Protein AF-A0A0C9R1G1-F1 (afdb_monomer_lite)

Sequence (131 aa):
MGHSMGGAIGFLYAASYPKDVEVLICLDIAGPLVRDDFRCVEMAGDQIDKCLAYEKSDATNRPTYDYDSMIDIVEDAYKGSITRAGAEILLKRGSQPSPIPGQYYFTRDPRLKVSYLGNFNGELLKAFAEK

Organism: NCBI:txid64838

Structure (mmCIF, N/CA/C/O backbone):
data_AF-A0A0C9R1G1-F1
#
_entry.id   AF-A0A0C9R1G1-F1
#
loop_
_atom_site.group_PDB
_atom_site.id
_atom_site.type_symbol
_atom_site.label_atom_id
_atom_site.label_alt_id
_atom_site.label_comp_id
_atom_site.label_asym_id
_atom_site.label_entity_id
_atom_site.label_seq_id
_atom_site.pdbx_PDB_ins_code
_atom_site.Cartn_x
_atom_site.Cartn_y
_atom_site.Cartn_z
_atom_site.occupancy
_atom_site.B_iso_or_equiv
_atom_site.auth_seq_id
_atom_site.auth_comp_id
_atom_site.auth_asym_id
_atom_site.auth_atom_id
_atom_site.pdbx_PDB_model_num
ATOM 1 N N . MET A 1 1 ? -11.170 -12.760 8.455 1.00 89.75 1 MET A N 1
ATOM 2 C CA . MET A 1 1 ? -9.873 -13.175 9.042 1.00 89.75 1 MET A CA 1
ATOM 3 C C . MET A 1 1 ? -8.785 -12.277 8.482 1.00 89.75 1 MET A C 1
ATOM 5 O O . MET A 1 1 ? -8.805 -12.029 7.284 1.00 89.75 1 MET A O 1
ATOM 9 N N . GLY A 1 2 ? -7.866 -11.793 9.316 1.00 90.44 2 GLY A N 1
ATOM 10 C CA . GLY A 1 2 ? -6.757 -10.940 8.893 1.00 90.44 2 GLY A CA 1
ATOM 11 C C . GLY A 1 2 ? -5.467 -11.269 9.642 1.00 90.44 2 GLY A C 1
ATOM 12 O O . GLY A 1 2 ? -5.490 -11.477 10.851 1.00 90.44 2 GLY A O 1
ATOM 13 N N . HIS A 1 3 ? -4.347 -11.318 8.923 1.00 90.88 3 HIS A N 1
ATOM 14 C CA . HIS A 1 3 ? -3.010 -11.494 9.494 1.00 90.88 3 HIS A CA 1
ATOM 15 C C . HIS A 1 3 ? -2.258 -10.162 9.500 1.00 90.88 3 HIS A C 1
ATOM 17 O O . HIS A 1 3 ? -2.325 -9.429 8.507 1.00 90.88 3 HIS A O 1
ATOM 23 N N . SER A 1 4 ? -1.525 -9.860 10.575 1.00 87.06 4 SER A N 1
ATOM 24 C CA . SER A 1 4 ? -0.717 -8.640 10.696 1.00 87.06 4 SER A CA 1
ATOM 25 C C . SER A 1 4 ? -1.546 -7.382 10.358 1.00 87.06 4 SER A C 1
ATOM 27 O O . SER A 1 4 ? -2.612 -7.169 10.942 1.00 87.06 4 SER A O 1
ATOM 29 N N . MET A 1 5 ? -1.132 -6.575 9.372 1.00 84.56 5 MET A N 1
ATOM 30 C CA . MET A 1 5 ? -1.881 -5.398 8.904 1.00 84.56 5 MET A CA 1
ATOM 31 C C . MET A 1 5 ? -3.315 -5.729 8.457 1.00 84.56 5 MET A C 1
ATOM 33 O O . MET A 1 5 ? -4.223 -4.923 8.652 1.00 84.56 5 MET A O 1
ATOM 37 N N . GLY A 1 6 ? -3.551 -6.927 7.915 1.00 85.75 6 GLY A N 1
ATOM 38 C CA . GLY A 1 6 ? -4.893 -7.379 7.548 1.00 85.75 6 GLY A CA 1
ATOM 39 C C . GLY A 1 6 ? -5.832 -7.503 8.751 1.00 85.75 6 GLY A C 1
ATOM 40 O O . GLY A 1 6 ? -7.032 -7.295 8.604 1.00 85.75 6 GLY A O 1
ATOM 41 N N . GLY A 1 7 ? -5.302 -7.792 9.945 1.00 88.75 7 GLY A N 1
ATOM 42 C CA . GLY A 1 7 ? -6.079 -7.775 11.187 1.00 88.75 7 GLY A CA 1
ATOM 43 C C . GLY A 1 7 ? -6.511 -6.359 11.571 1.00 88.75 7 GLY A C 1
ATOM 44 O O . GLY A 1 7 ? -7.672 -6.147 11.906 1.00 88.75 7 GLY A O 1
ATOM 45 N N . ALA A 1 8 ? -5.613 -5.375 11.444 1.00 84.88 8 ALA A N 1
ATOM 46 C CA . ALA A 1 8 ? -5.916 -3.973 11.741 1.00 84.88 8 ALA A CA 1
ATOM 47 C C . ALA A 1 8 ? -6.965 -3.393 10.775 1.00 84.88 8 ALA A C 1
ATOM 49 O O . ALA A 1 8 ? -7.902 -2.725 11.204 1.00 84.88 8 ALA A O 1
ATOM 50 N N . ILE A 1 9 ? -6.850 -3.702 9.478 1.00 86.25 9 ILE A N 1
ATOM 51 C CA . ILE A 1 9 ? -7.854 -3.323 8.471 1.00 86.25 9 ILE A CA 1
ATOM 52 C C . ILE A 1 9 ? -9.195 -4.004 8.770 1.00 86.25 9 ILE A C 1
ATOM 54 O O . ILE A 1 9 ? -10.239 -3.357 8.731 1.00 86.25 9 ILE A O 1
ATOM 58 N N . GLY A 1 10 ? -9.169 -5.298 9.109 1.00 90.38 10 GLY A N 1
ATOM 59 C CA . GLY A 1 10 ? -10.366 -6.046 9.485 1.00 90.38 10 GLY A CA 1
ATOM 60 C C . GLY A 1 10 ? -11.068 -5.469 10.715 1.00 90.38 10 GLY A C 1
ATOM 61 O O . GLY A 1 10 ? -12.291 -5.382 10.717 1.00 90.38 10 GLY A O 1
ATOM 62 N N . PHE A 1 11 ? -10.306 -5.027 11.721 1.00 89.25 11 PHE A N 1
ATOM 63 C CA . PHE A 1 11 ? -10.838 -4.369 12.918 1.00 89.25 11 PHE A CA 1
ATOM 64 C C . PHE A 1 11 ? -11.589 -3.087 12.555 1.00 89.25 11 PHE A C 1
ATOM 66 O O . PHE A 1 11 ? -12.753 -2.939 12.917 1.00 89.25 11 PHE A O 1
ATOM 73 N N . LEU A 1 12 ? -10.958 -2.201 11.778 1.00 88.19 12 LEU A N 1
ATOM 74 C CA . LEU A 1 12 ? -11.576 -0.943 11.354 1.00 88.19 12 LEU A CA 1
ATOM 75 C C . LEU A 1 12 ? -12.852 -1.179 10.541 1.00 88.19 12 LEU A C 1
ATOM 77 O O . LEU A 1 12 ? -13.851 -0.489 10.744 1.00 88.19 12 LEU A O 1
ATOM 81 N N . TYR A 1 13 ? -12.836 -2.163 9.640 1.00 91.06 13 TYR A N 1
ATOM 82 C CA . TYR A 1 13 ? -14.016 -2.531 8.866 1.00 91.06 13 TYR A CA 1
ATOM 83 C C . TYR A 1 13 ? -15.144 -3.056 9.765 1.00 91.06 13 TYR A C 1
ATOM 85 O O . TYR A 1 13 ? -16.259 -2.550 9.681 1.00 91.06 13 TYR A O 1
ATOM 93 N N . ALA A 1 14 ? -14.857 -4.002 10.665 1.00 92.88 14 ALA A N 1
ATOM 94 C CA . ALA A 1 14 ? -15.851 -4.570 11.577 1.00 92.88 14 ALA A CA 1
ATOM 95 C C . ALA A 1 14 ? -16.462 -3.511 12.511 1.00 92.88 14 ALA A C 1
ATOM 97 O O . ALA A 1 14 ? -17.677 -3.466 12.672 1.00 92.88 14 ALA A O 1
ATOM 98 N N . ALA A 1 15 ? -15.642 -2.607 13.056 1.00 90.62 15 ALA A N 1
ATOM 99 C CA . ALA A 1 15 ? -16.110 -1.505 13.898 1.00 90.62 15 ALA A CA 1
ATOM 100 C C . ALA A 1 15 ? -16.949 -0.470 13.116 1.00 90.62 15 ALA A C 1
ATOM 102 O O . ALA A 1 15 ? -17.865 0.162 13.653 1.00 90.62 15 ALA A O 1
ATOM 103 N N . SER A 1 16 ? -16.658 -0.287 11.824 1.00 91.00 16 SER A N 1
ATOM 104 C CA . SER A 1 16 ? -17.414 0.625 10.955 1.00 91.00 16 SER A CA 1
ATOM 105 C C . SER A 1 16 ? -18.743 0.021 10.494 1.00 91.00 16 SER A C 1
ATOM 107 O O . SER A 1 16 ? -19.744 0.735 10.423 1.00 91.00 16 SER A O 1
ATOM 109 N N . TYR A 1 17 ? -18.761 -1.288 10.236 1.00 94.44 17 TYR A N 1
ATOM 110 C CA . TYR A 1 17 ? -19.893 -2.042 9.695 1.00 94.44 17 TYR A CA 1
ATOM 111 C C . TYR A 1 17 ? -20.222 -3.263 10.575 1.00 94.44 17 TYR A C 1
ATOM 113 O O . TYR A 1 17 ? -20.115 -4.405 10.127 1.00 94.44 17 TYR A O 1
ATOM 121 N N . PRO A 1 18 ? -20.668 -3.059 11.829 1.00 92.94 18 PRO A N 1
ATOM 122 C CA . PRO A 1 18 ? -20.842 -4.148 12.800 1.00 92.94 18 PRO A CA 1
ATOM 123 C C . PRO A 1 18 ? -21.937 -5.156 12.425 1.00 92.94 18 PRO A C 1
ATOM 125 O O . PRO A 1 18 ? -22.017 -6.229 13.008 1.00 92.94 18 PRO A O 1
ATOM 128 N N . LYS A 1 19 ? -22.797 -4.827 11.454 1.00 96.31 19 LYS A N 1
ATOM 129 C CA . LYS A 1 19 ? -23.831 -5.739 10.942 1.00 96.31 19 LYS A CA 1
ATOM 130 C C . LYS A 1 19 ? -23.315 -6.682 9.853 1.00 96.31 19 LYS A C 1
ATOM 132 O O . LYS A 1 19 ? -23.960 -7.690 9.588 1.00 96.31 19 LYS A O 1
ATOM 137 N N . ASP A 1 20 ? -22.175 -6.357 9.249 1.00 96.94 20 ASP A N 1
ATOM 138 C CA . ASP A 1 20 ? -21.609 -7.103 8.122 1.00 96.94 20 ASP A CA 1
ATOM 139 C C . ASP A 1 20 ? -20.599 -8.160 8.598 1.00 96.94 20 ASP A C 1
ATOM 141 O O . ASP A 1 20 ? -20.195 -9.034 7.830 1.00 96.94 20 ASP A O 1
ATOM 145 N N . VAL A 1 21 ? -20.174 -8.089 9.866 1.00 95.88 21 VAL A N 1
ATOM 146 C CA . VAL A 1 21 ? -19.130 -8.943 10.441 1.00 95.88 21 VAL A CA 1
ATOM 147 C C . VAL A 1 21 ? -19.634 -9.619 11.711 1.00 95.88 21 VAL A C 1
ATOM 149 O O . VAL A 1 21 ? -19.778 -8.981 12.745 1.00 95.88 21 VAL A O 1
ATOM 152 N N . GLU A 1 22 ? -19.833 -10.934 11.648 1.00 96.06 22 GLU A N 1
ATOM 153 C CA . GLU A 1 22 ? -20.183 -11.749 12.820 1.00 96.06 22 GLU A CA 1
ATOM 154 C C . GLU A 1 22 ? -18.958 -12.025 13.707 1.00 96.06 22 GLU A C 1
ATOM 156 O O . GLU A 1 22 ? -19.018 -11.906 14.928 1.00 96.06 22 GLU A O 1
ATOM 161 N N . VAL A 1 23 ? -17.822 -12.378 13.090 1.00 94.62 23 VAL A N 1
ATOM 162 C CA . VAL A 1 23 ? -16.572 -12.701 13.792 1.00 94.62 23 VAL A CA 1
ATOM 163 C C . VAL A 1 23 ? -15.366 -12.192 13.005 1.00 94.62 23 VAL A C 1
ATOM 165 O O . VAL A 1 23 ? -15.200 -12.483 11.817 1.00 94.62 23 VAL A O 1
ATOM 168 N N . LEU A 1 24 ? -14.456 -11.501 13.694 1.00 92.69 24 LEU A N 1
ATOM 169 C CA . LEU A 1 24 ? -13.137 -11.148 13.177 1.00 92.69 24 LEU A CA 1
ATOM 170 C C . LEU A 1 24 ? -12.051 -11.988 13.859 1.00 92.69 24 LEU A C 1
ATOM 172 O O . LEU A 1 24 ? -11.816 -11.875 15.056 1.00 92.69 24 LEU A O 1
ATOM 176 N N . ILE A 1 25 ? -11.341 -12.795 13.069 1.00 94.69 25 ILE A N 1
ATOM 177 C CA . ILE A 1 25 ? -10.162 -13.546 13.523 1.00 94.69 25 ILE A CA 1
ATOM 178 C C . ILE A 1 25 ? -8.902 -12.776 13.128 1.00 94.69 25 ILE A C 1
ATOM 180 O O . ILE A 1 25 ? -8.652 -12.597 11.930 1.00 94.69 25 ILE A O 1
ATOM 184 N N . CYS A 1 26 ? -8.113 -12.368 14.121 1.00 92.00 26 CYS A N 1
ATOM 185 C CA . CYS A 1 26 ? -6.827 -11.699 13.939 1.00 92.00 26 CYS A CA 1
ATOM 186 C C . CYS A 1 26 ? -5.674 -12.652 14.262 1.00 92.00 26 CYS A C 1
ATOM 188 O O . CYS A 1 26 ? -5.630 -13.232 15.344 1.00 92.00 26 CYS A O 1
ATOM 190 N N . LEU A 1 27 ? -4.735 -12.794 13.330 1.00 92.50 27 LEU A N 1
ATOM 191 C CA . LEU A 1 27 ? -3.541 -13.622 13.486 1.00 92.50 27 LEU A CA 1
ATOM 192 C C . LEU A 1 27 ? -2.311 -12.718 13.570 1.00 92.50 27 LEU A C 1
ATOM 194 O O . LEU A 1 27 ? -2.074 -11.932 12.652 1.00 92.50 27 LEU A O 1
ATOM 198 N N . ASP A 1 28 ? -1.553 -12.843 14.658 1.00 88.81 28 ASP A N 1
ATOM 199 C CA . ASP A 1 28 ? -0.283 -12.136 14.882 1.00 88.81 28 ASP A CA 1
ATOM 200 C C . ASP A 1 28 ? -0.350 -10.626 14.574 1.00 88.81 28 ASP A C 1
ATOM 202 O O . ASP A 1 28 ? 0.375 -10.065 13.748 1.00 88.81 28 ASP A O 1
ATOM 206 N N . ILE A 1 29 ? -1.322 -9.959 15.199 1.00 80.56 29 ILE A N 1
ATOM 207 C CA . ILE A 1 29 ? -1.469 -8.508 15.125 1.00 80.56 29 ILE A CA 1
ATOM 208 C C . ILE A 1 29 ? -0.671 -7.865 16.264 1.00 80.56 29 ILE A C 1
ATOM 210 O O . ILE A 1 29 ? -1.033 -7.983 17.430 1.00 80.56 29 ILE A O 1
ATOM 214 N N . ALA A 1 30 ? 0.387 -7.127 15.920 1.00 67.06 30 ALA A N 1
ATOM 215 C CA . ALA A 1 30 ? 1.169 -6.345 16.889 1.00 67.06 30 ALA A CA 1
ATOM 216 C C . ALA A 1 30 ? 0.369 -5.180 17.511 1.00 67.06 30 ALA A C 1
ATOM 218 O O . ALA A 1 30 ? 0.765 -4.607 18.522 1.00 67.06 30 ALA A O 1
ATOM 219 N N . GLY A 1 31 ? -0.757 -4.829 16.893 1.00 68.00 31 GLY A N 1
ATOM 220 C CA . GLY A 1 31 ? -1.674 -3.786 17.312 1.00 68.00 31 GLY A CA 1
ATOM 221 C C . GLY A 1 31 ? -2.201 -2.998 16.111 1.00 68.00 31 GLY A C 1
ATOM 222 O O . GLY A 1 31 ? -1.709 -3.147 14.988 1.00 68.00 31 GLY A O 1
ATOM 223 N N . PRO A 1 32 ? -3.220 -2.164 16.324 1.00 66.19 32 PRO A N 1
ATOM 224 C CA . PRO A 1 32 ? -3.670 -1.210 15.325 1.00 66.19 32 PRO A CA 1
ATOM 225 C C . PRO A 1 32 ? -2.546 -0.228 14.957 1.00 66.19 32 PRO A C 1
ATOM 227 O O . PRO A 1 32 ? -1.748 0.169 15.807 1.00 66.19 32 PRO A O 1
ATOM 230 N N . LEU A 1 33 ? -2.479 0.181 13.685 1.00 69.19 33 LEU A N 1
ATOM 231 C CA . LEU A 1 33 ? -1.505 1.168 13.212 1.00 69.19 33 LEU A CA 1
ATOM 232 C C . LEU A 1 33 ? -1.866 2.560 13.757 1.00 69.19 33 LEU A C 1
ATOM 234 O O . LEU A 1 33 ? -2.520 3.350 13.085 1.00 69.19 33 LEU A O 1
ATOM 238 N N . VAL A 1 34 ? -1.420 2.865 14.975 1.00 73.25 34 VAL A N 1
ATOM 239 C CA . VAL A 1 34 ? -1.454 4.229 15.508 1.00 73.25 34 VAL A CA 1
ATOM 240 C C . VAL A 1 34 ? -0.266 4.994 14.935 1.00 73.25 34 VAL A C 1
ATOM 242 O O . VAL A 1 34 ? 0.854 4.472 14.823 1.00 73.25 34 VAL A O 1
ATOM 245 N N . ARG A 1 35 ? -0.513 6.228 14.508 1.00 71.00 35 ARG A N 1
ATOM 246 C CA . ARG A 1 35 ? 0.525 7.133 14.022 1.00 71.00 35 ARG A CA 1
ATOM 247 C C . ARG A 1 35 ? 0.590 8.369 14.895 1.00 71.00 35 ARG A C 1
ATOM 249 O O . ARG A 1 35 ? -0.383 8.746 15.534 1.00 71.00 35 ARG A O 1
ATOM 256 N N . ASP A 1 36 ? 1.784 8.939 14.918 1.00 78.12 36 ASP A N 1
ATOM 257 C CA . ASP A 1 36 ? 2.065 10.202 15.574 1.00 78.12 36 ASP A CA 1
ATOM 258 C C . ASP A 1 36 ? 1.340 11.345 14.849 1.00 78.12 36 ASP A C 1
ATOM 260 O O . ASP A 1 36 ? 1.367 11.423 13.613 1.00 78.12 36 ASP A O 1
ATOM 264 N N . ASP A 1 37 ? 0.689 12.210 15.625 1.00 78.62 37 ASP A N 1
ATOM 265 C CA . ASP A 1 37 ? -0.153 13.291 15.111 1.00 78.62 37 ASP A CA 1
ATOM 266 C C . ASP A 1 37 ? 0.661 14.278 14.265 1.00 78.62 37 ASP A C 1
ATOM 268 O O . ASP A 1 37 ? 0.209 14.694 13.196 1.00 78.62 37 ASP A O 1
ATOM 272 N N . PHE A 1 38 ? 1.893 14.595 14.683 1.00 81.69 38 PHE A N 1
ATOM 273 C CA . PHE A 1 38 ? 2.761 15.518 13.949 1.00 81.69 38 PHE A CA 1
ATOM 274 C C . PHE A 1 38 ? 3.107 14.981 12.564 1.00 81.69 38 PHE A C 1
ATOM 276 O O . PHE A 1 38 ? 2.966 15.704 11.577 1.00 81.69 38 PHE A O 1
ATOM 283 N N . ARG A 1 39 ? 3.486 13.702 12.461 1.00 76.81 39 ARG A N 1
ATOM 284 C CA . ARG A 1 39 ? 3.746 13.072 11.157 1.00 76.81 39 ARG A CA 1
ATOM 285 C C . ARG A 1 39 ? 2.518 13.039 10.258 1.00 76.81 39 ARG A C 1
ATOM 287 O O . ARG A 1 39 ? 2.650 13.204 9.048 1.00 76.81 39 ARG A O 1
ATOM 294 N N . CYS A 1 40 ? 1.330 12.816 10.819 1.00 77.44 40 CYS A N 1
ATOM 295 C CA . CYS A 1 40 ? 0.100 12.815 10.027 1.00 77.44 40 CYS A CA 1
ATOM 296 C C . CYS A 1 40 ? -0.162 14.194 9.412 1.00 77.44 40 CYS A C 1
ATOM 298 O O . CYS A 1 40 ? -0.457 14.279 8.221 1.00 77.44 40 CYS A O 1
ATOM 300 N N . VAL A 1 41 ? -0.002 15.263 10.197 1.00 83.12 41 VAL A N 1
ATOM 301 C CA . VAL A 1 41 ? -0.179 16.646 9.727 1.00 83.12 41 VAL A CA 1
ATOM 302 C C . VAL A 1 41 ? 0.891 17.029 8.703 1.00 83.12 41 VAL A C 1
ATOM 304 O O . VAL A 1 41 ? 0.558 17.594 7.664 1.00 83.12 41 VAL A O 1
ATOM 307 N N . GLU A 1 42 ? 2.155 16.683 8.953 1.00 85.69 42 GLU A N 1
ATOM 308 C CA . GLU A 1 42 ? 3.273 16.962 8.042 1.00 85.69 42 GLU A CA 1
ATOM 309 C C . GLU A 1 42 ? 3.075 16.296 6.673 1.00 85.69 42 GLU A C 1
ATOM 311 O O . GLU A 1 42 ? 3.278 16.919 5.631 1.00 85.69 42 GLU A O 1
ATOM 316 N N . MET A 1 43 ? 2.639 15.033 6.661 1.00 83.94 43 MET A N 1
ATOM 317 C CA . MET A 1 43 ? 2.467 14.276 5.423 1.00 83.94 43 MET A CA 1
ATOM 318 C C . MET A 1 43 ? 1.164 14.609 4.686 1.00 83.94 43 MET A C 1
ATOM 320 O O . MET A 1 43 ? 1.067 14.318 3.497 1.00 83.94 43 MET A O 1
ATOM 324 N N . ALA A 1 44 ? 0.161 15.198 5.345 1.00 84.75 44 ALA A N 1
ATOM 325 C CA . ALA A 1 44 ? -1.180 15.357 4.780 1.00 84.75 44 ALA A CA 1
ATOM 326 C C . ALA A 1 44 ? -1.179 16.054 3.409 1.00 84.75 44 ALA A C 1
ATOM 328 O O . ALA A 1 44 ? -1.773 15.532 2.468 1.00 84.75 44 ALA A O 1
ATOM 329 N N . GLY A 1 45 ? -0.472 17.182 3.272 1.00 88.38 45 GLY A N 1
ATOM 330 C CA . GLY A 1 45 ? -0.408 17.938 2.014 1.00 88.38 45 GLY A CA 1
ATOM 331 C C . GLY A 1 45 ? 0.156 17.114 0.851 1.00 88.38 45 GLY A C 1
ATOM 332 O O . GLY A 1 45 ? -0.509 16.948 -0.168 1.00 88.38 45 GLY A O 1
ATOM 333 N N . ASP A 1 46 ? 1.327 16.501 1.047 1.00 88.62 46 ASP A N 1
ATOM 334 C CA . ASP A 1 46 ? 1.978 15.636 0.048 1.00 88.62 46 ASP A CA 1
ATOM 335 C C . ASP A 1 46 ? 1.085 14.457 -0.373 1.00 88.62 46 ASP A C 1
ATOM 337 O O . ASP A 1 46 ? 1.080 14.033 -1.529 1.00 88.62 46 ASP A O 1
ATOM 341 N N . GLN A 1 47 ? 0.297 13.922 0.558 1.00 87.56 47 GLN A N 1
ATOM 342 C CA . GLN A 1 47 ? -0.576 12.784 0.291 1.00 87.56 47 GLN A CA 1
ATOM 343 C C . GLN A 1 47 ? -1.823 13.191 -0.484 1.00 87.56 47 GLN A C 1
ATOM 345 O O . GLN A 1 47 ? -2.213 12.463 -1.395 1.00 87.56 47 GLN A O 1
ATOM 350 N N . ILE A 1 48 ? -2.403 14.357 -0.181 1.00 89.00 48 ILE A N 1
ATOM 351 C CA . ILE A 1 48 ? -3.477 14.955 -0.983 1.00 89.00 48 ILE A CA 1
ATOM 352 C C . ILE A 1 48 ? -2.976 15.198 -2.408 1.00 89.00 48 ILE A C 1
ATOM 354 O O . ILE A 1 48 ? -3.608 14.740 -3.360 1.00 89.00 48 ILE A O 1
ATOM 358 N N . ASP A 1 49 ? -1.816 15.837 -2.561 1.00 90.75 49 ASP A N 1
ATOM 359 C CA . ASP A 1 49 ? -1.239 16.142 -3.872 1.00 90.75 49 ASP A CA 1
ATOM 360 C C . ASP A 1 49 ? -0.979 14.869 -4.687 1.00 90.75 49 ASP A C 1
ATOM 362 O O . ASP A 1 49 ? -1.344 14.796 -5.863 1.00 90.75 49 ASP A O 1
ATOM 366 N N . LYS A 1 50 ? -0.430 13.819 -4.060 1.00 88.19 50 LYS A N 1
ATOM 367 C CA . LYS A 1 50 ? -0.256 12.500 -4.694 1.00 88.19 50 LYS A CA 1
ATOM 368 C C . LYS A 1 50 ? -1.584 11.868 -5.091 1.00 88.19 50 LYS A C 1
ATOM 370 O O . LYS A 1 50 ? -1.679 11.307 -6.181 1.00 88.19 50 LYS A O 1
ATOM 375 N N . CYS A 1 51 ? -2.600 11.953 -4.235 1.00 87.75 51 CYS A N 1
ATOM 376 C CA . CYS A 1 51 ? -3.931 11.432 -4.532 1.00 87.75 51 CYS A CA 1
ATOM 377 C C . CYS A 1 51 ? -4.513 12.112 -5.775 1.00 87.75 51 CYS A C 1
ATOM 379 O O . CYS A 1 51 ? -4.871 11.430 -6.733 1.00 87.75 51 CYS A O 1
ATOM 381 N N . LEU A 1 52 ? -4.489 13.446 -5.808 1.00 89.00 52 LEU A N 1
ATOM 382 C CA . LEU A 1 52 ? -4.970 14.242 -6.937 1.00 89.00 52 LEU A CA 1
ATOM 383 C C . LEU A 1 52 ? -4.162 13.990 -8.216 1.00 89.00 52 LEU A C 1
ATOM 385 O O . LEU A 1 52 ? -4.729 13.944 -9.309 1.00 89.00 52 LEU A O 1
ATOM 389 N N . ALA A 1 53 ? -2.844 13.822 -8.101 1.00 88.06 53 ALA A N 1
ATOM 390 C CA . ALA A 1 53 ? -1.986 13.505 -9.236 1.00 88.06 53 ALA A CA 1
ATOM 391 C C . ALA A 1 53 ? -2.342 12.142 -9.847 1.00 88.06 53 ALA A C 1
ATOM 393 O O . ALA A 1 53 ? -2.447 12.028 -11.069 1.00 88.06 53 ALA A O 1
ATOM 394 N N . TYR A 1 54 ? -2.570 11.118 -9.017 1.00 86.25 54 TYR A N 1
ATOM 395 C CA . TYR A 1 54 ? -2.924 9.788 -9.509 1.00 86.25 54 TYR A CA 1
ATOM 396 C C . TYR A 1 54 ? -4.376 9.673 -9.983 1.00 86.25 54 TYR A C 1
ATOM 398 O O . TYR A 1 54 ? -4.628 8.929 -10.928 1.00 86.25 54 TYR A O 1
ATOM 406 N N . GLU A 1 55 ? -5.320 10.421 -9.407 1.00 84.12 55 GLU A N 1
ATOM 407 C CA . GLU A 1 55 ? -6.695 10.503 -9.925 1.00 84.12 55 GLU A CA 1
ATOM 408 C C . GLU A 1 55 ? -6.750 11.080 -11.341 1.00 84.12 55 GLU A C 1
ATOM 410 O O . GLU A 1 55 ? -7.528 10.617 -12.171 1.00 84.12 55 GLU A O 1
ATOM 415 N N . LYS A 1 56 ? -5.903 12.073 -11.628 1.00 82.62 56 LYS A N 1
ATOM 416 C CA . LYS A 1 56 ? -5.803 12.693 -12.956 1.00 82.62 56 LYS A CA 1
ATOM 417 C C . LYS A 1 56 ? -4.942 11.890 -13.930 1.00 82.62 56 LYS A C 1
ATOM 419 O O . LYS A 1 56 ? -4.932 12.204 -15.119 1.00 82.62 56 LYS A O 1
ATOM 424 N N . SER A 1 57 ? -4.189 10.897 -13.450 1.00 76.19 57 SER A N 1
ATOM 425 C CA . SER A 1 57 ? -3.318 10.093 -14.305 1.00 76.19 57 SER A CA 1
ATOM 426 C C . SER A 1 57 ? -4.131 9.069 -15.094 1.00 76.19 57 SER A C 1
ATOM 428 O O . SER A 1 57 ? -4.783 8.197 -14.522 1.00 76.19 57 SER A O 1
ATOM 430 N N . ASP A 1 58 ? -4.087 9.171 -16.420 1.00 72.00 58 ASP A N 1
ATOM 431 C CA . ASP A 1 58 ? -4.655 8.153 -17.299 1.00 72.00 58 ASP A CA 1
ATOM 432 C C . ASP A 1 58 ? -3.756 6.902 -17.298 1.00 72.00 58 ASP A C 1
ATOM 434 O O . ASP A 1 58 ? -2.525 6.989 -17.240 1.00 72.00 58 ASP A O 1
ATOM 438 N N . ALA A 1 59 ? -4.366 5.720 -17.396 1.00 67.31 59 ALA A N 1
ATOM 439 C CA . ALA A 1 59 ? -3.668 4.439 -17.476 1.00 67.31 59 ALA A CA 1
ATOM 440 C C . ALA A 1 59 ? -2.730 4.350 -18.694 1.00 67.31 59 ALA A C 1
ATOM 442 O O . ALA A 1 59 ? -1.823 3.517 -18.706 1.00 67.31 59 ALA A O 1
ATOM 443 N N . THR A 1 60 ? -2.938 5.212 -19.689 1.00 67.44 60 THR A N 1
ATOM 444 C CA . THR A 1 60 ? -2.123 5.340 -20.901 1.00 67.44 60 THR A CA 1
ATOM 445 C C . THR A 1 60 ? -0.776 6.030 -20.663 1.00 67.44 60 THR A C 1
ATOM 447 O O . THR A 1 60 ? 0.167 5.761 -21.401 1.00 67.44 60 THR A O 1
ATOM 450 N N . ASN A 1 61 ? -0.638 6.855 -19.618 1.00 72.69 61 ASN A N 1
ATOM 451 C CA . ASN A 1 61 ? 0.571 7.643 -19.348 1.00 72.69 61 ASN A CA 1
ATOM 452 C C . ASN A 1 61 ? 1.442 7.031 -18.235 1.00 72.69 61 ASN A C 1
ATOM 454 O O . ASN A 1 61 ? 1.980 7.730 -17.371 1.00 72.69 61 ASN A O 1
ATOM 458 N N . ARG A 1 62 ? 1.535 5.697 -18.201 1.00 82.12 62 ARG A N 1
ATOM 459 C CA . ARG A 1 62 ? 2.379 4.997 -17.227 1.00 82.12 62 ARG A CA 1
ATOM 460 C C . ARG A 1 62 ? 3.846 5.094 -17.639 1.00 82.12 62 ARG A C 1
ATOM 462 O O . ARG A 1 62 ? 4.153 4.841 -18.802 1.00 82.12 62 ARG A O 1
ATOM 469 N N . PRO A 1 63 ? 4.757 5.385 -16.697 1.00 88.88 63 PRO A N 1
ATOM 470 C CA . PRO A 1 63 ? 6.174 5.364 -17.001 1.00 88.88 63 PRO A CA 1
ATOM 471 C C . PRO A 1 63 ? 6.607 3.939 -17.355 1.00 88.88 63 PRO A C 1
ATOM 473 O O . PRO A 1 63 ? 6.199 2.968 -16.704 1.00 88.88 63 PRO A O 1
ATOM 476 N N . THR A 1 64 ? 7.429 3.838 -18.392 1.00 93.88 64 THR A N 1
ATOM 477 C CA . THR A 1 64 ? 8.050 2.593 -18.833 1.00 93.88 64 THR A CA 1
ATOM 478 C C . THR A 1 64 ? 9.550 2.642 -18.576 1.00 93.88 64 THR A C 1
ATOM 480 O O . THR A 1 64 ? 10.144 3.719 -18.533 1.00 93.88 64 THR A O 1
ATOM 483 N N . TYR A 1 65 ? 10.147 1.472 -18.391 1.00 96.12 65 TYR A N 1
ATOM 484 C CA . TYR A 1 65 ? 11.558 1.305 -18.069 1.00 96.12 65 TYR A CA 1
ATOM 485 C C . TYR A 1 65 ? 12.120 0.104 -18.829 1.00 96.12 65 TYR A C 1
ATOM 487 O O . TYR A 1 65 ? 11.382 -0.837 -19.137 1.00 96.12 65 TYR A O 1
ATOM 495 N N . ASP A 1 66 ? 13.424 0.089 -19.094 1.00 97.19 66 ASP A N 1
ATOM 496 C CA . ASP A 1 66 ? 14.107 -1.167 -19.402 1.00 97.19 66 ASP A CA 1
ATOM 497 C C . ASP A 1 66 ? 14.105 -2.091 -18.167 1.00 97.19 66 ASP A C 1
ATOM 499 O O . ASP A 1 66 ? 13.857 -1.665 -17.033 1.00 97.19 66 ASP A O 1
ATOM 503 N N . TYR A 1 67 ? 14.328 -3.386 -18.388 1.00 95.88 67 TYR A N 1
ATOM 504 C CA . TYR A 1 67 ? 14.163 -4.385 -17.333 1.00 95.88 67 TYR A CA 1
ATOM 505 C C . TYR A 1 67 ? 15.193 -4.243 -16.201 1.00 95.88 67 TYR A C 1
ATOM 507 O O . TYR A 1 67 ? 14.833 -4.433 -15.040 1.00 95.88 67 TYR A O 1
ATOM 515 N N . ASP A 1 68 ? 16.436 -3.862 -16.511 1.00 96.94 68 ASP A N 1
ATOM 516 C CA . ASP A 1 68 ? 17.483 -3.671 -15.501 1.00 96.94 68 ASP A CA 1
ATOM 517 C C . ASP A 1 68 ? 17.168 -2.471 -14.604 1.00 96.94 68 ASP A C 1
ATOM 519 O O . ASP A 1 68 ? 17.219 -2.595 -13.379 1.00 96.94 68 ASP A O 1
ATOM 523 N N . SER A 1 69 ? 16.700 -1.363 -15.185 1.00 97.19 69 SER A N 1
ATOM 524 C CA . SER A 1 69 ? 16.201 -0.215 -14.422 1.00 97.19 69 SER A CA 1
ATOM 525 C C . SER A 1 69 ? 15.041 -0.589 -13.490 1.00 97.19 69 SER A C 1
ATOM 527 O O . SER A 1 69 ? 14.962 -0.097 -12.363 1.00 97.19 69 SER A O 1
ATOM 529 N N . MET A 1 70 ? 14.124 -1.473 -13.912 1.00 96.31 70 MET A N 1
ATOM 530 C CA . MET A 1 70 ? 13.053 -1.945 -13.021 1.00 96.31 70 MET A CA 1
ATOM 531 C C . MET A 1 70 ? 13.592 -2.744 -11.835 1.00 96.31 70 MET A C 1
ATOM 533 O O . MET A 1 70 ? 13.044 -2.623 -10.736 1.00 96.31 70 MET A O 1
ATOM 537 N N . ILE A 1 71 ? 14.624 -3.564 -12.050 1.00 96.94 71 ILE A N 1
ATOM 538 C CA . ILE A 1 71 ? 15.274 -4.333 -10.985 1.00 96.94 71 ILE A CA 1
ATOM 539 C C . ILE A 1 71 ? 15.881 -3.373 -9.965 1.00 96.94 71 ILE A C 1
ATOM 541 O O . ILE A 1 71 ? 15.585 -3.510 -8.779 1.00 96.94 71 ILE A O 1
ATOM 545 N N . ASP A 1 72 ? 16.629 -2.370 -10.424 1.00 96.75 72 ASP A N 1
ATOM 546 C CA . ASP A 1 72 ? 17.276 -1.382 -9.556 1.00 96.75 72 ASP A CA 1
ATOM 547 C C . ASP A 1 72 ? 16.245 -0.610 -8.717 1.00 96.75 72 ASP A C 1
ATOM 549 O O . ASP A 1 72 ? 16.407 -0.459 -7.506 1.00 96.75 72 ASP A O 1
ATOM 553 N N . ILE A 1 73 ? 15.123 -0.202 -9.328 1.00 95.56 73 ILE A N 1
ATOM 554 C CA . ILE A 1 73 ? 14.009 0.454 -8.620 1.00 95.56 73 ILE A CA 1
ATOM 555 C C . ILE A 1 73 ? 13.437 -0.446 -7.516 1.00 95.56 73 ILE A C 1
ATOM 557 O O . ILE A 1 73 ? 13.108 0.032 -6.428 1.00 95.56 73 ILE A O 1
ATOM 561 N N . VAL A 1 74 ? 13.250 -1.741 -7.791 1.00 95.00 74 VAL A N 1
ATOM 562 C CA . VAL A 1 74 ? 12.693 -2.683 -6.809 1.00 95.00 74 VAL A CA 1
ATOM 563 C C . VAL A 1 74 ? 13.702 -2.966 -5.700 1.00 95.00 74 VAL A C 1
ATOM 565 O O . VAL A 1 74 ? 13.324 -2.974 -4.534 1.00 95.00 74 VAL A O 1
ATOM 568 N N . GLU A 1 75 ? 14.973 -3.159 -6.028 1.00 95.31 75 GLU A N 1
ATOM 569 C CA . GLU A 1 75 ? 16.028 -3.400 -5.046 1.00 95.31 75 GLU A CA 1
ATOM 570 C C . GLU A 1 75 ? 16.189 -2.212 -4.081 1.00 95.31 75 GLU A C 1
ATOM 572 O O . GLU A 1 75 ? 16.159 -2.406 -2.859 1.00 95.31 75 GLU A O 1
ATOM 577 N N . ASP A 1 76 ? 16.235 -0.983 -4.610 1.00 94.88 76 ASP A N 1
ATOM 578 C CA . ASP A 1 76 ? 16.311 0.249 -3.812 1.00 94.88 76 ASP A CA 1
ATOM 579 C C . ASP A 1 76 ? 15.081 0.422 -2.906 1.00 94.88 76 ASP A C 1
ATOM 581 O O . ASP A 1 76 ? 15.203 0.673 -1.702 1.00 94.88 76 ASP A O 1
ATOM 585 N N . ALA A 1 77 ? 13.878 0.173 -3.438 1.00 91.19 77 ALA A N 1
ATOM 586 C CA . ALA A 1 77 ? 12.636 0.274 -2.670 1.00 91.19 77 ALA A CA 1
ATOM 587 C C . ALA A 1 77 ? 12.595 -0.674 -1.458 1.00 91.19 77 ALA A C 1
ATOM 589 O O . ALA A 1 77 ? 11.966 -0.359 -0.444 1.00 91.19 77 ALA A O 1
ATOM 590 N N . TYR A 1 78 ? 13.262 -1.825 -1.552 1.00 92.50 78 TYR A N 1
ATOM 591 C CA . TYR A 1 78 ? 13.346 -2.815 -0.481 1.00 92.50 78 TYR A CA 1
ATOM 592 C C . TYR A 1 78 ? 14.556 -2.608 0.443 1.00 92.50 78 TYR A C 1
ATOM 594 O O . TYR A 1 78 ? 14.695 -3.356 1.414 1.00 92.50 78 TYR A O 1
ATOM 602 N N . LYS A 1 79 ? 15.401 -1.593 0.205 1.00 92.12 79 LYS A N 1
ATOM 603 C CA . LYS A 1 79 ? 16.489 -1.156 1.103 1.00 92.12 79 LYS A CA 1
ATOM 604 C C . LYS A 1 79 ? 17.371 -2.307 1.609 1.00 92.12 79 LYS A C 1
ATOM 606 O O . LYS A 1 79 ? 17.647 -2.413 2.802 1.00 92.12 79 LYS A O 1
ATOM 611 N N . GLY A 1 80 ? 17.762 -3.206 0.704 1.00 92.81 80 GLY A N 1
ATOM 612 C CA . GLY A 1 80 ? 18.627 -4.354 1.007 1.00 92.81 80 GLY A CA 1
ATOM 613 C C . GLY A 1 80 ? 17.936 -5.559 1.657 1.00 92.81 80 GLY A C 1
ATOM 614 O O . GLY A 1 80 ? 18.604 -6.534 1.986 1.00 92.81 80 GLY A O 1
ATOM 615 N N . SER A 1 81 ? 16.608 -5.540 1.831 1.00 94.50 81 SER A N 1
ATOM 616 C CA . SER A 1 81 ? 15.856 -6.704 2.344 1.00 94.50 81 SER A CA 1
ATOM 617 C C . SER A 1 81 ? 15.640 -7.815 1.308 1.00 94.50 81 SER A C 1
ATOM 619 O O . SER A 1 81 ? 15.171 -8.900 1.651 1.00 94.50 81 SER A O 1
ATOM 621 N N . ILE A 1 82 ? 15.994 -7.564 0.047 1.00 96.31 82 ILE A N 1
ATOM 622 C CA . ILE A 1 82 ? 15.974 -8.541 -1.042 1.00 96.31 82 ILE A CA 1
ATOM 623 C C . ILE A 1 82 ? 17.284 -8.464 -1.823 1.00 96.31 82 ILE A C 1
ATOM 625 O O . ILE A 1 82 ? 17.970 -7.447 -1.804 1.00 96.31 82 ILE A O 1
ATOM 629 N N . THR A 1 83 ? 17.605 -9.538 -2.539 1.00 96.31 83 THR A N 1
ATOM 630 C CA . THR A 1 83 ? 18.700 -9.560 -3.514 1.00 96.31 83 THR A CA 1
ATOM 631 C C . THR A 1 83 ? 18.198 -9.152 -4.898 1.00 96.31 83 THR A C 1
ATOM 633 O O . THR A 1 83 ? 16.998 -9.253 -5.171 1.00 96.31 83 THR A O 1
ATOM 636 N N . ARG A 1 84 ? 19.115 -8.815 -5.812 1.00 95.44 84 ARG A N 1
ATOM 637 C CA . ARG A 1 84 ? 18.810 -8.616 -7.240 1.00 95.44 84 ARG A CA 1
ATOM 638 C C . ARG A 1 84 ? 18.002 -9.772 -7.848 1.00 95.44 84 ARG A C 1
ATOM 640 O O . ARG A 1 84 ? 16.954 -9.557 -8.448 1.00 95.44 84 ARG A O 1
ATOM 647 N N . ALA A 1 85 ? 18.418 -11.017 -7.597 1.00 96.81 85 ALA A N 1
ATOM 648 C CA . ALA A 1 85 ? 17.683 -12.208 -8.036 1.00 96.81 85 ALA A CA 1
ATOM 649 C C . ALA A 1 85 ? 16.271 -12.293 -7.415 1.00 96.81 85 ALA A C 1
ATOM 651 O O . ALA A 1 85 ? 15.319 -12.743 -8.054 1.00 96.81 85 ALA A O 1
ATOM 652 N N . GLY A 1 86 ? 16.107 -11.831 -6.171 1.00 96.56 86 GLY A N 1
ATOM 653 C CA . GLY A 1 86 ? 14.798 -11.682 -5.536 1.00 96.56 86 GLY A CA 1
ATOM 654 C C . GLY A 1 86 ? 13.924 -10.638 -6.236 1.00 96.56 86 GLY A C 1
ATOM 655 O O . GLY A 1 86 ? 12.752 -10.907 -6.505 1.00 96.56 86 GLY A O 1
ATOM 656 N N . ALA A 1 87 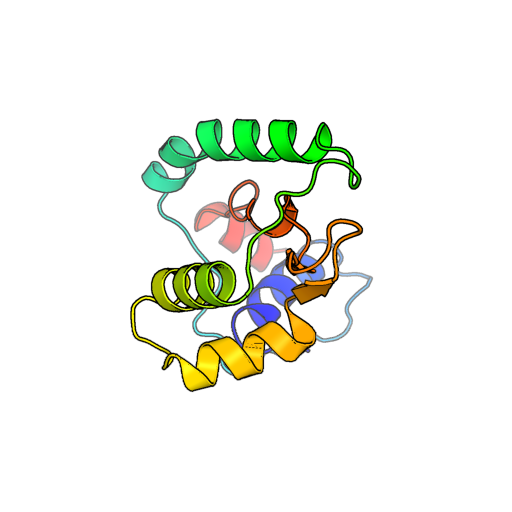? 14.490 -9.481 -6.586 1.00 96.75 87 ALA A N 1
ATOM 657 C CA . ALA A 1 87 ? 13.805 -8.435 -7.342 1.00 96.75 87 ALA A CA 1
ATOM 658 C C . ALA A 1 87 ? 13.351 -8.935 -8.725 1.00 96.75 87 ALA A C 1
ATOM 660 O O . ALA A 1 87 ? 12.191 -8.739 -9.091 1.00 96.75 87 ALA A O 1
ATOM 661 N N . GLU A 1 88 ? 14.196 -9.681 -9.443 1.00 96.44 88 GLU A N 1
ATOM 662 C CA . GLU A 1 88 ? 13.825 -10.340 -10.703 1.00 96.44 88 GLU A CA 1
ATOM 663 C C . GLU A 1 88 ? 12.620 -11.276 -10.535 1.00 96.44 88 GLU A C 1
ATOM 665 O O . GLU A 1 88 ? 11.690 -11.252 -11.343 1.00 96.44 88 GLU A O 1
ATOM 670 N N . ILE A 1 89 ? 12.594 -12.088 -9.471 1.00 96.50 89 ILE A N 1
ATOM 671 C CA . ILE A 1 89 ? 11.461 -12.978 -9.175 1.00 96.50 89 ILE A CA 1
ATOM 672 C C . ILE A 1 89 ? 10.184 -12.172 -8.902 1.00 96.50 89 ILE A C 1
ATOM 674 O O . ILE A 1 89 ? 9.110 -12.550 -9.377 1.00 96.50 89 ILE A O 1
ATOM 678 N N . LEU A 1 90 ? 10.273 -11.068 -8.155 1.00 95.56 90 LEU A N 1
ATOM 679 C CA . LEU A 1 90 ? 9.125 -10.199 -7.885 1.00 95.56 90 LEU A CA 1
ATOM 680 C C . LEU A 1 90 ? 8.579 -9.567 -9.171 1.00 95.56 90 LEU A C 1
ATOM 682 O O . LEU A 1 90 ? 7.358 -9.521 -9.360 1.00 95.56 90 LEU A O 1
ATOM 686 N N . LEU A 1 91 ? 9.462 -9.141 -10.075 1.00 96.19 91 LEU A N 1
ATOM 687 C CA . LEU A 1 91 ? 9.091 -8.506 -11.337 1.00 96.19 91 LEU A CA 1
ATOM 688 C C . LEU A 1 91 ? 8.350 -9.442 -12.294 1.00 96.19 91 LEU A C 1
ATOM 690 O O . LEU A 1 91 ? 7.474 -8.962 -13.002 1.00 96.19 91 LEU A O 1
ATOM 694 N N . LYS A 1 92 ? 8.539 -10.768 -12.219 1.00 95.25 92 LYS A N 1
ATOM 695 C CA . LYS A 1 92 ? 7.758 -11.737 -13.025 1.00 95.25 92 LYS A CA 1
ATOM 696 C C . LYS A 1 92 ? 6.236 -11.554 -12.922 1.00 95.25 92 LYS A C 1
ATOM 698 O O . LYS A 1 92 ? 5.519 -11.855 -13.869 1.00 95.25 92 LYS A O 1
ATOM 703 N N . ARG A 1 93 ? 5.739 -11.079 -11.772 1.00 94.19 93 ARG A N 1
ATOM 704 C CA . ARG A 1 93 ? 4.326 -10.686 -11.564 1.00 94.19 93 ARG A CA 1
ATOM 705 C C . ARG A 1 93 ? 4.124 -9.173 -11.445 1.00 94.19 93 ARG A C 1
ATOM 707 O O . ARG A 1 93 ? 3.000 -8.685 -11.552 1.00 94.19 93 ARG A O 1
ATOM 714 N N . GLY A 1 94 ? 5.200 -8.446 -11.155 1.00 94.38 94 GLY A N 1
ATOM 715 C CA . GLY A 1 94 ? 5.199 -7.012 -10.888 1.00 94.38 94 GLY A CA 1
ATOM 716 C C . GLY A 1 94 ? 5.344 -6.133 -12.129 1.00 94.38 94 GLY A C 1
ATOM 717 O O . GLY A 1 94 ? 5.159 -4.923 -12.008 1.00 94.38 94 GLY A O 1
ATOM 718 N N . SER A 1 95 ? 5.656 -6.704 -13.295 1.00 96.00 95 SER A N 1
ATOM 719 C CA . SER A 1 95 ? 5.815 -5.973 -14.552 1.00 96.00 95 SER A CA 1
ATOM 720 C C . SER A 1 95 ? 5.076 -6.620 -15.726 1.00 96.00 95 SER A C 1
ATOM 722 O O . SER A 1 95 ? 4.703 -7.794 -15.690 1.00 96.00 95 SER A O 1
ATOM 724 N N . GLN A 1 96 ? 4.819 -5.814 -16.757 1.00 95.31 96 GLN A N 1
ATOM 725 C CA . GLN A 1 96 ? 4.264 -6.238 -18.043 1.00 95.31 96 GLN A CA 1
ATOM 726 C C . GLN A 1 96 ? 4.980 -5.515 -19.190 1.00 95.31 96 GLN A C 1
ATOM 728 O O . GLN A 1 96 ? 5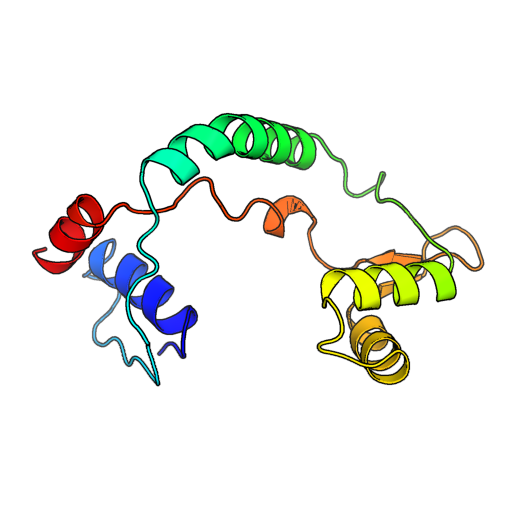.424 -4.377 -18.997 1.00 95.31 96 GLN A O 1
ATOM 733 N N . PRO A 1 97 ? 5.083 -6.137 -20.379 1.00 94.94 97 PRO A N 1
ATOM 734 C CA . PRO A 1 97 ? 5.617 -5.478 -21.564 1.00 94.94 97 PRO A CA 1
ATOM 735 C C . PRO A 1 97 ? 4.786 -4.248 -21.932 1.00 94.94 97 PRO A C 1
ATOM 737 O O . PRO A 1 97 ? 3.554 -4.287 -21.922 1.00 94.94 97 PRO A O 1
ATOM 740 N N . SER A 1 98 ? 5.463 -3.158 -22.273 1.00 92.56 98 SER A N 1
ATOM 741 C CA . SER A 1 98 ? 4.827 -1.972 -22.839 1.00 92.56 98 SER A CA 1
ATOM 742 C C . SER A 1 98 ? 4.680 -2.101 -24.364 1.00 92.56 98 SER A C 1
ATOM 744 O O . SER A 1 98 ? 5.321 -2.961 -24.972 1.00 92.56 98 SER A O 1
ATOM 746 N N . PRO A 1 99 ? 3.897 -1.224 -25.019 1.00 90.94 99 PRO A N 1
ATOM 747 C CA . PRO A 1 99 ? 3.883 -1.129 -26.480 1.00 90.94 99 PRO A CA 1
ATOM 748 C C . PRO A 1 99 ? 5.243 -0.750 -27.096 1.00 90.94 99 PRO A C 1
ATOM 750 O O . PRO A 1 99 ? 5.446 -0.951 -28.292 1.00 90.94 99 PRO A O 1
ATOM 753 N N . ILE A 1 100 ? 6.167 -0.194 -26.303 1.00 92.38 100 ILE A N 1
ATOM 754 C CA . ILE A 1 100 ? 7.517 0.168 -26.736 1.00 92.38 100 ILE A CA 1
ATOM 755 C C . ILE A 1 100 ? 8.425 -1.069 -26.587 1.00 92.38 100 ILE A C 1
ATOM 757 O O . ILE A 1 100 ? 8.555 -1.599 -25.478 1.00 92.38 100 ILE A O 1
ATOM 761 N N . PRO A 1 101 ? 9.080 -1.540 -27.667 1.00 94.88 101 PRO A N 1
ATOM 762 C CA . PRO A 1 101 ? 9.955 -2.707 -27.610 1.00 94.88 101 PRO A CA 1
ATOM 763 C C . PRO A 1 101 ? 11.075 -2.563 -26.574 1.00 94.88 101 PRO A C 1
ATOM 765 O O . PRO A 1 101 ? 11.731 -1.527 -26.492 1.00 94.88 101 PRO A O 1
ATOM 768 N N . GLY A 1 102 ? 11.303 -3.621 -25.792 1.00 94.25 102 GLY A N 1
ATOM 769 C CA . GLY A 1 102 ? 12.336 -3.653 -24.749 1.00 94.25 102 GLY A CA 1
ATOM 770 C C . GLY A 1 102 ? 11.984 -2.891 -23.468 1.00 94.25 102 GLY A C 1
ATOM 771 O O . GLY A 1 102 ? 12.783 -2.896 -22.535 1.00 94.25 102 GLY A O 1
ATOM 772 N N . GLN A 1 103 ? 10.801 -2.276 -23.402 1.00 96.12 103 GLN A N 1
ATOM 773 C CA . GLN A 1 103 ? 10.348 -1.516 -22.245 1.00 96.12 103 GLN A CA 1
ATOM 774 C C . GLN A 1 103 ? 9.139 -2.154 -21.567 1.00 96.12 103 GLN A C 1
ATOM 776 O O . GLN A 1 103 ? 8.272 -2.754 -22.206 1.00 96.12 103 GLN A O 1
ATOM 781 N N . TYR A 1 104 ? 9.068 -1.971 -20.257 1.00 96.12 104 TYR A N 1
ATOM 782 C CA . TYR A 1 104 ? 8.107 -2.592 -19.359 1.00 96.12 104 TYR A CA 1
ATOM 783 C C . TYR A 1 104 ? 7.517 -1.545 -18.417 1.00 96.12 104 TYR A C 1
ATOM 785 O O . TYR A 1 104 ? 8.141 -0.525 -18.137 1.00 96.12 104 TYR A O 1
ATOM 793 N N . TYR A 1 105 ? 6.322 -1.796 -17.894 1.00 94.19 105 TYR A N 1
ATOM 794 C CA . TYR A 1 105 ? 5.712 -0.969 -16.852 1.00 94.19 105 TYR A CA 1
ATOM 795 C C . TYR A 1 105 ? 5.351 -1.817 -15.633 1.00 94.19 105 TYR A C 1
ATOM 797 O O . TYR A 1 105 ? 5.110 -3.022 -15.738 1.00 94.19 105 TYR A O 1
ATOM 805 N N . PHE A 1 106 ? 5.286 -1.184 -14.460 1.00 93.88 106 PHE A N 1
ATOM 806 C CA . PHE A 1 106 ? 4.824 -1.843 -13.240 1.00 93.88 106 PHE A CA 1
ATOM 807 C C . PHE A 1 106 ? 3.317 -2.119 -13.298 1.00 93.88 106 PHE A C 1
ATOM 809 O O . PHE A 1 106 ? 2.525 -1.223 -13.584 1.00 93.88 106 PHE A O 1
ATOM 816 N N . THR A 1 107 ? 2.905 -3.340 -12.962 1.00 92.19 107 THR A N 1
ATOM 817 C CA . THR A 1 107 ? 1.484 -3.743 -12.940 1.00 92.19 107 THR A CA 1
ATOM 818 C C . THR A 1 107 ? 0.716 -3.178 -11.757 1.00 92.19 107 THR A C 1
ATOM 820 O O . THR A 1 107 ? -0.509 -3.068 -11.810 1.00 92.19 107 THR A O 1
ATOM 823 N N . ARG A 1 108 ? 1.425 -2.827 -10.679 1.00 88.00 108 ARG A N 1
ATOM 824 C CA . ARG A 1 108 ? 0.823 -2.282 -9.465 1.00 88.00 108 ARG A CA 1
ATOM 825 C C . ARG A 1 108 ? 0.180 -0.931 -9.752 1.00 88.00 108 ARG A C 1
ATOM 827 O O . ARG A 1 108 ? 0.818 -0.036 -10.302 1.00 88.00 108 ARG A O 1
ATOM 834 N N . ASP A 1 109 ? -1.051 -0.768 -9.285 1.00 86.19 109 ASP A N 1
ATOM 835 C CA . ASP A 1 109 ? -1.750 0.508 -9.344 1.00 86.19 109 ASP A CA 1
ATOM 836 C C . ASP A 1 109 ? -0.97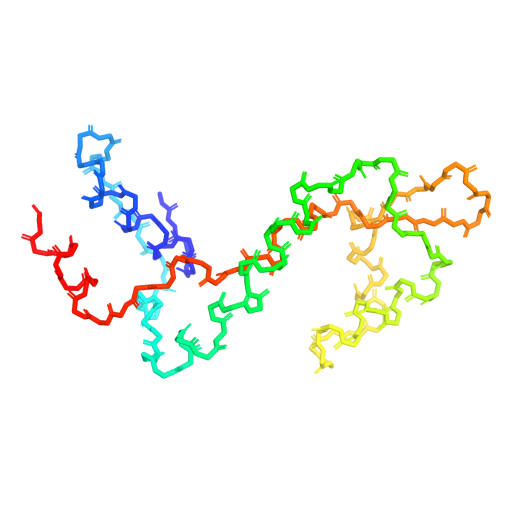5 1.583 -8.550 1.00 86.19 109 ASP A C 1
ATOM 838 O O . ASP A 1 109 ? -0.698 1.385 -7.359 1.00 86.19 109 ASP A O 1
ATOM 842 N N . PRO A 1 110 ? -0.590 2.712 -9.174 1.00 82.94 110 PRO A N 1
ATOM 843 C CA . PRO A 1 110 ? 0.171 3.754 -8.500 1.00 82.94 110 PRO A CA 1
ATOM 844 C C . PRO A 1 110 ? -0.612 4.432 -7.368 1.00 82.94 110 PRO A C 1
ATOM 846 O O . PRO A 1 110 ? 0.019 4.912 -6.429 1.00 82.94 110 PRO A O 1
ATOM 849 N N . ARG A 1 111 ? -1.952 4.390 -7.378 1.00 83.00 111 ARG A N 1
ATOM 850 C CA . ARG A 1 111 ? -2.800 4.925 -6.297 1.00 83.00 111 ARG A CA 1
ATO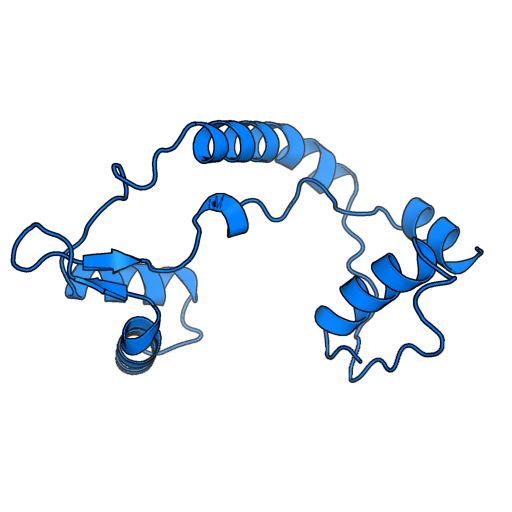M 851 C C . ARG A 1 111 ? -2.564 4.215 -4.969 1.00 83.00 111 ARG A C 1
ATOM 853 O O . ARG A 1 111 ? -2.704 4.826 -3.919 1.00 83.00 111 ARG A O 1
ATOM 860 N N . LEU A 1 112 ? -2.097 2.965 -4.995 1.00 82.94 112 LEU A N 1
ATOM 861 C CA . LEU A 1 112 ? -1.717 2.233 -3.782 1.00 82.94 112 LEU A CA 1
ATOM 862 C C . LEU A 1 112 ? -0.477 2.820 -3.084 1.00 82.94 112 LEU A C 1
ATOM 864 O O . LEU A 1 112 ? -0.184 2.444 -1.952 1.00 82.94 112 LEU A O 1
ATOM 868 N N . LYS A 1 113 ? 0.255 3.742 -3.729 1.00 78.94 113 LYS A N 1
ATOM 869 C CA . LYS A 1 113 ? 1.333 4.519 -3.094 1.00 78.94 113 LYS A CA 1
ATOM 870 C C . LYS A 1 113 ? 0.795 5.629 -2.181 1.00 78.94 113 LYS A C 1
ATOM 872 O O . LYS A 1 113 ? 1.559 6.161 -1.378 1.00 78.94 113 LYS A O 1
ATOM 877 N N . VAL A 1 114 ? -0.490 5.980 -2.289 1.00 81.19 114 VAL A N 1
ATOM 878 C CA . VAL A 1 114 ? -1.157 6.929 -1.390 1.00 81.19 114 VAL A CA 1
ATOM 879 C C . VAL A 1 114 ? -1.612 6.167 -0.150 1.00 81.19 114 VAL A C 1
ATOM 881 O O . VAL A 1 114 ? -2.743 5.703 -0.055 1.00 81.19 114 VAL A O 1
ATOM 884 N N . SER A 1 115 ? -0.698 5.949 0.791 1.00 65.38 115 SER A N 1
ATOM 885 C CA . SER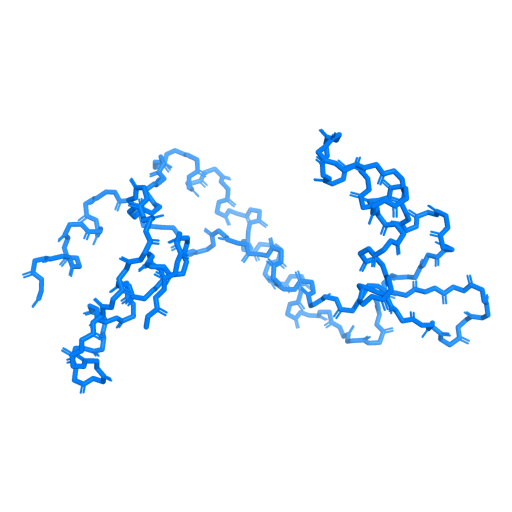 A 1 115 ? -0.980 5.097 1.956 1.00 65.38 115 SER A CA 1
ATOM 886 C C . SER A 1 115 ? -1.477 5.860 3.190 1.00 65.38 115 SER A C 1
ATOM 888 O O . SER A 1 115 ? -1.743 5.229 4.207 1.00 65.38 115 SER A O 1
ATOM 890 N N . TYR A 1 116 ? -1.592 7.193 3.149 1.00 64.25 116 TYR A N 1
ATOM 891 C CA . TYR A 1 116 ? -1.564 7.989 4.387 1.00 64.25 116 TYR A CA 1
ATOM 892 C C . TYR A 1 116 ? -2.747 8.939 4.626 1.00 64.25 116 TYR A C 1
ATOM 894 O O . TYR A 1 116 ? -2.779 9.572 5.677 1.00 64.25 116 TYR A O 1
ATOM 902 N N . LEU A 1 117 ? -3.746 9.009 3.738 1.00 58.25 117 LEU A N 1
ATOM 903 C CA . LEU A 1 117 ? -4.925 9.876 3.941 1.00 58.25 117 LEU A CA 1
ATOM 904 C C . LEU A 1 117 ? -5.922 9.372 5.006 1.00 58.25 117 LEU A C 1
ATOM 906 O O . LEU A 1 117 ? -6.899 10.055 5.288 1.00 58.25 117 LEU A O 1
ATOM 910 N N . GLY A 1 118 ? -5.684 8.205 5.613 1.00 57.53 118 GLY A N 1
ATOM 911 C CA . GLY A 1 118 ? -6.599 7.574 6.573 1.00 57.53 118 GLY A CA 1
ATOM 912 C C . GLY A 1 118 ? -5.929 7.034 7.835 1.00 57.53 118 GLY A C 1
ATOM 913 O O . GLY A 1 118 ? -6.388 6.032 8.372 1.00 57.53 118 GLY A O 1
ATOM 914 N N . ASN A 1 119 ? -4.818 7.627 8.287 1.00 68.50 119 ASN A N 1
ATOM 915 C CA . ASN A 1 119 ? -4.227 7.212 9.560 1.00 68.50 119 ASN A CA 1
ATOM 916 C C . ASN A 1 119 ? -5.084 7.683 10.735 1.00 68.50 119 ASN A C 1
ATOM 918 O O . ASN A 1 119 ? -5.499 8.838 10.801 1.00 68.50 119 ASN A O 1
ATOM 922 N N . PHE A 1 120 ? -5.301 6.775 11.678 1.00 70.12 120 PHE A N 1
ATOM 923 C CA . PHE A 1 120 ? -6.032 7.042 12.903 1.00 70.12 120 PHE A CA 1
ATOM 924 C C . PHE A 1 120 ? -5.032 7.372 14.009 1.00 70.12 120 PHE A C 1
ATOM 926 O O . PHE A 1 120 ? -4.061 6.637 14.226 1.00 70.12 120 PHE A O 1
ATOM 933 N N . ASN A 1 121 ? -5.268 8.475 14.714 1.00 77.81 121 ASN A N 1
ATOM 934 C CA . ASN A 1 121 ? -4.591 8.701 15.980 1.00 77.81 121 ASN A CA 1
ATOM 935 C C . ASN A 1 121 ? -5.153 7.751 17.050 1.00 77.81 121 ASN A C 1
ATOM 937 O O . ASN A 1 121 ? -6.177 7.086 16.854 1.00 77.81 121 ASN A O 1
ATOM 941 N N . GLY A 1 122 ? -4.459 7.656 18.183 1.00 80.75 122 GLY A N 1
ATOM 942 C CA . GLY A 1 122 ? -4.814 6.699 19.232 1.00 80.75 122 GLY A CA 1
ATOM 943 C C . GLY A 1 122 ? -6.232 6.899 19.774 1.00 80.75 122 GLY A C 1
ATOM 944 O O . GLY A 1 122 ? -6.920 5.921 20.047 1.00 80.75 122 GLY A O 1
ATOM 945 N N . GLU A 1 123 ? -6.686 8.148 19.878 1.00 85.06 123 GLU A N 1
ATOM 946 C CA . GLU A 1 123 ? -8.008 8.487 20.416 1.00 85.06 123 GLU A CA 1
ATOM 947 C C . GLU A 1 123 ? -9.141 8.049 19.488 1.00 85.06 123 GLU A C 1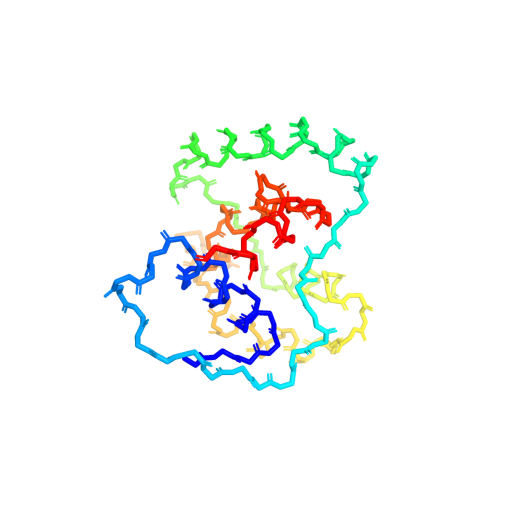
ATOM 949 O O . GLU A 1 123 ? -10.081 7.388 19.928 1.00 85.06 123 GLU A O 1
ATOM 954 N N . LEU A 1 124 ? -9.028 8.328 18.187 1.00 83.62 124 LEU A N 1
ATOM 955 C CA . LEU A 1 124 ? -10.029 7.891 17.218 1.00 83.62 124 LEU A CA 1
ATOM 956 C C . LEU A 1 124 ? -10.111 6.362 17.158 1.00 83.62 124 LEU A C 1
ATOM 958 O O . LEU A 1 124 ? -11.190 5.794 17.007 1.00 83.62 124 LEU A O 1
ATOM 962 N N . LEU A 1 125 ? -8.979 5.684 17.331 1.00 85.25 125 LEU A N 1
ATOM 963 C CA . LEU A 1 125 ? -8.954 4.234 17.342 1.00 85.25 125 LEU A CA 1
ATOM 964 C C . LEU A 1 125 ? -9.586 3.622 18.604 1.00 85.25 125 LEU A C 1
ATOM 966 O O . LEU A 1 125 ? -10.276 2.609 18.502 1.00 85.25 125 LEU A O 1
ATOM 970 N N . LYS A 1 126 ? -9.403 4.245 19.774 1.00 86.75 126 LYS A N 1
ATOM 971 C CA . LYS A 1 126 ? -10.134 3.862 20.995 1.00 86.75 126 LYS A CA 1
ATOM 972 C C . LYS A 1 126 ? -11.637 4.032 20.804 1.00 86.75 126 LYS A C 1
ATOM 974 O O . LYS A 1 126 ? -12.383 3.116 21.122 1.00 86.75 126 LYS A O 1
ATOM 979 N N . ALA A 1 127 ? -12.067 5.130 20.182 1.00 89.12 127 ALA A N 1
ATOM 980 C CA . ALA A 1 127 ? -13.479 5.353 19.886 1.00 89.12 127 ALA A CA 1
ATOM 981 C C . ALA A 1 127 ? -14.073 4.269 18.962 1.00 89.12 127 ALA A C 1
ATOM 983 O O . ALA A 1 127 ? -15.226 3.885 19.134 1.00 89.12 127 ALA A O 1
ATOM 984 N N . PHE A 1 128 ? -13.297 3.728 18.012 1.00 88.06 128 PHE A N 1
ATOM 985 C CA . PHE A 1 128 ? -13.721 2.556 17.231 1.00 88.06 128 PHE A CA 1
ATOM 986 C C . PHE A 1 128 ? -13.827 1.279 18.073 1.00 88.06 128 PHE A C 1
ATOM 988 O O . PHE A 1 128 ? -14.677 0.446 17.781 1.00 88.06 128 PHE A O 1
ATOM 995 N N . ALA A 1 129 ? -12.974 1.105 19.084 1.00 86.81 129 ALA A N 1
ATOM 996 C CA . ALA A 1 129 ? -12.972 -0.080 19.943 1.00 86.81 129 ALA A CA 1
ATOM 997 C C . ALA A 1 129 ? -14.095 -0.077 20.996 1.00 86.81 129 ALA A C 1
ATOM 999 O O . ALA A 1 129 ? -14.464 -1.137 21.489 1.00 86.81 129 ALA A O 1
ATOM 1000 N N . GLU A 1 130 ? -14.613 1.099 21.353 1.00 87.31 130 GLU A N 1
ATOM 1001 C CA . GLU A 1 130 ? -15.693 1.274 22.336 1.00 87.31 130 GLU A CA 1
ATOM 1002 C C . GLU A 1 130 ? -17.105 1.113 21.747 1.00 87.31 130 GLU A C 1
ATOM 1004 O O . GLU A 1 130 ? -18.085 1.118 22.494 1.00 87.31 130 GLU A O 1
ATOM 1009 N N . LYS A 1 131 ? -17.213 1.011 20.421 1.00 74.38 131 LYS A N 1
ATOM 1010 C CA . LYS A 1 131 ? -18.473 1.002 19.675 1.00 74.38 131 LYS A CA 1
ATOM 1011 C C . LYS A 1 131 ? -19.054 -0.403 19.526 1.00 74.38 131 LYS A C 1
ATOM 1013 O O . LYS A 1 131 ? -20.298 -0.511 19.613 1.00 74.38 131 LYS A O 1
#

pLDDT: mean 87.22, std 9.29, range [57.53, 97.19]

Foldseek 3Di:
DAEAQGLLVQLLVCLVCVVVDPDRDYHHHPDHPADDPVVLVVCQVVLVVQLVVLVPDDPLPFDKDAPVVQLVVQCVVCVNPDDSVRSVVVCVQQWDDDPDPRIIGGPDRSSVVSPRNDHDHPVVVVVSVVD

Secondary structure (DSSP, 8-state):
-EETHHHHHHHHHHHH-TTT-S---EES-----B--HHHHHHHHHHHHHHHHHHHS--TTS---B-HHHHHHHHHHHTTTSS-HHHHHHHHHHHEEE-SSTT-EEE-S-GGGG---TTPBPHHHHHHHHT-

Radius of gyration: 18.73 Å; chains: 1; bounding box: 43×32×50 Å

InterPro domains:
  IPR029058 Alpha/Beta hydrolase fold [G3DSA:3.40.50.1820] (1-130)
  IPR029058 Alpha/Beta hydrolase fold [SSF53474] (1-104)